Protein AF-A0A3S3PRY2-F1 (afdb_monomer_lite)

Foldseek 3Di:
DAAFWKFADDPVDDTFIWGFAAADPVQQWTWTQTAQVRDTDTGHQLRIFGFAPDDQDPQDPDPSRVNSVVRVVVVVVVCCVVAPPLADGDPHRHGDDNVCRPPVNGVPSGVPVVVVCVVCVVCVVVVVVVVVVVVVVVVPDDDDDDDDDDDDDD

pLDDT: mean 74.48, std 23.01, range [27.2, 97.5]

Sequence (154 aa):
MPHIVIYAKVPTHPFWPAKAIRYIAENKTVLVKFFGTHDYGFPPLKNCYLLSETYPGKEPNTAQYNAAKDELEKHIRKIKCKFTGLFRYFPFKTFLLLEFLKPEYQPTVVIKRDAFIDFSARYSKSFDELMSIFSEIRQEQPPQKTCDSPEKEE

Radius of gyration: 17.14 Å; chains: 1; bounding box: 56×40×41 Å

Secondary structure (DSSP, 8-state):
--PPEEEEE-TTS-EEEEEEEEEETTTTEEEEEETTT--EE--BGGGEEE--SS-SSS----HHHHHHHHHHHHHHHHHHHHSTTT--PPPTTPBPPGGGGSTTTTT-S---HHHHHHHHHHSHHHHHHHHHHHHHHGGGSPPPPP-PPPPP--

Structure (mmCIF, N/CA/C/O backbone):
data_AF-A0A3S3PRY2-F1
#
_entry.id   AF-A0A3S3PRY2-F1
#
loop_
_atom_site.group_PDB
_atom_site.id
_atom_site.type_symbol
_atom_site.label_atom_id
_atom_site.label_alt_id
_atom_site.label_comp_id
_atom_site.label_asym_id
_atom_site.label_entity_id
_atom_site.label_seq_id
_atom_site.pdbx_PDB_ins_code
_atom_site.Cartn_x
_atom_site.Cartn_y
_atom_site.Cartn_z
_atom_site.occupancy
_atom_site.B_iso_or_equiv
_atom_site.auth_seq_id
_atom_site.auth_comp_id
_atom_site.auth_asym_id
_atom_site.auth_atom_id
_atom_site.pdbx_PDB_model_num
ATOM 1 N N . MET A 1 1 ? -5.239 -12.931 10.327 1.00 53.94 1 MET A N 1
ATOM 2 C CA . MET A 1 1 ? -5.208 -11.599 10.972 1.00 53.94 1 MET A CA 1
ATOM 3 C C . MET A 1 1 ? -5.087 -10.541 9.873 1.00 53.94 1 MET A C 1
ATOM 5 O O . MET A 1 1 ? -4.411 -10.844 8.894 1.00 53.94 1 MET A O 1
ATOM 9 N N . PRO A 1 2 ? -5.810 -9.405 9.913 1.00 68.69 2 PRO A N 1
ATOM 10 C CA . PRO A 1 2 ? -5.795 -8.435 8.815 1.00 68.69 2 PRO A CA 1
ATOM 11 C C . PRO A 1 2 ? -4.521 -7.583 8.846 1.00 68.69 2 PRO A C 1
ATOM 13 O O . PRO A 1 2 ? -4.408 -6.674 9.652 1.00 68.69 2 PRO A O 1
ATOM 16 N N . HIS A 1 3 ? -3.579 -7.862 7.950 1.00 83.38 3 HIS A N 1
ATOM 17 C CA . HIS A 1 3 ? -2.386 -7.031 7.778 1.00 83.38 3 HIS A CA 1
ATOM 18 C C . HIS A 1 3 ? -2.736 -5.603 7.338 1.00 83.38 3 HIS A C 1
ATOM 20 O O . HIS A 1 3 ? -3.725 -5.395 6.629 1.00 83.38 3 HIS A O 1
ATOM 26 N N . ILE A 1 4 ? -1.888 -4.639 7.708 1.00 87.19 4 ILE A N 1
ATOM 27 C CA . ILE A 1 4 ? -2.038 -3.251 7.275 1.00 87.19 4 ILE A CA 1
ATOM 28 C C . ILE A 1 4 ? -1.930 -3.155 5.751 1.00 87.19 4 ILE A C 1
ATOM 30 O O . ILE A 1 4 ? -1.081 -3.792 5.119 1.00 87.19 4 ILE A O 1
ATOM 34 N N . VAL A 1 5 ? -2.828 -2.372 5.163 1.00 92.38 5 VAL A N 1
ATOM 35 C CA . VAL A 1 5 ? -2.868 -2.137 3.723 1.00 92.38 5 VAL A CA 1
ATOM 36 C C . VAL A 1 5 ? -2.112 -0.853 3.410 1.00 92.38 5 VAL A C 1
ATOM 38 O O . VAL A 1 5 ? -2.292 0.162 4.083 1.00 92.38 5 VAL A O 1
ATOM 41 N N . ILE A 1 6 ? -1.262 -0.913 2.393 1.00 95.12 6 ILE A N 1
ATOM 42 C CA . ILE A 1 6 ? -0.364 0.167 1.992 1.00 95.12 6 ILE A CA 1
ATOM 43 C C . ILE A 1 6 ? -0.336 0.311 0.471 1.00 95.12 6 ILE A C 1
ATOM 45 O O . ILE A 1 6 ? -0.679 -0.618 -0.260 1.00 95.12 6 ILE A O 1
ATOM 49 N N . TYR A 1 7 ? 0.152 1.452 0.002 1.00 97.19 7 TYR A N 1
ATOM 50 C CA . TYR A 1 7 ? 0.696 1.606 -1.339 1.00 97.19 7 TYR A CA 1
ATOM 51 C C . TYR A 1 7 ? 2.212 1.427 -1.282 1.00 97.19 7 TYR A C 1
ATOM 53 O O . TYR A 1 7 ? 2.910 2.183 -0.608 1.00 97.19 7 TYR A O 1
ATOM 61 N N . ALA A 1 8 ? 2.733 0.440 -2.000 1.00 97.25 8 ALA A N 1
ATOM 62 C CA . ALA A 1 8 ? 4.155 0.123 -2.042 1.00 97.25 8 ALA A CA 1
ATOM 63 C C . ALA A 1 8 ? 4.728 0.363 -3.440 1.00 97.25 8 ALA A C 1
ATOM 65 O O . ALA A 1 8 ? 4.121 -0.036 -4.431 1.00 97.25 8 ALA A O 1
ATOM 66 N N . LYS A 1 9 ? 5.914 0.972 -3.525 1.00 96.56 9 LYS A N 1
ATOM 67 C CA . LYS A 1 9 ? 6.633 1.179 -4.789 1.00 96.56 9 LYS A CA 1
ATOM 68 C C . LYS A 1 9 ? 7.935 0.386 -4.839 1.00 96.56 9 LYS A C 1
ATOM 70 O O . LYS A 1 9 ? 8.826 0.566 -4.006 1.00 96.56 9 LYS A O 1
ATOM 75 N N . VAL A 1 10 ? 8.066 -0.431 -5.880 1.00 93.50 10 VAL A N 1
ATOM 76 C CA . VAL A 1 10 ? 9.314 -1.109 -6.263 1.00 93.50 10 VAL A CA 1
ATOM 77 C C . VAL A 1 10 ? 9.935 -0.406 -7.483 1.00 93.50 10 VAL A C 1
ATOM 79 O O . VAL A 1 10 ? 9.211 0.274 -8.203 1.00 93.50 10 VAL A O 1
ATOM 82 N N . PRO A 1 11 ? 11.255 -0.504 -7.729 1.00 88.19 11 PRO A N 1
ATOM 83 C CA . PRO A 1 11 ? 11.947 0.350 -8.706 1.00 88.19 11 PRO A CA 1
ATOM 84 C C . PRO A 1 11 ? 11.358 0.365 -10.125 1.00 88.19 11 PRO A C 1
ATOM 86 O O . PRO A 1 11 ? 11.325 1.417 -10.756 1.00 88.19 11 PRO A O 1
ATOM 89 N N . THR A 1 12 ? 10.870 -0.774 -10.614 1.00 90.44 12 THR A N 1
ATOM 90 C CA . THR A 1 12 ? 10.366 -0.952 -11.987 1.00 90.44 12 THR A CA 1
ATOM 91 C C . THR A 1 12 ? 8.850 -0.807 -12.118 1.00 90.44 12 THR A C 1
ATOM 93 O O . THR A 1 12 ? 8.326 -0.899 -13.225 1.00 90.44 12 THR A O 1
ATOM 96 N N . HIS A 1 13 ? 8.133 -0.581 -11.014 1.00 91.50 13 HIS A N 1
ATOM 97 C CA . HIS A 1 13 ? 6.673 -0.516 -11.008 1.00 91.50 13 HIS A CA 1
ATOM 98 C C . HIS A 1 13 ? 6.169 0.753 -10.308 1.00 91.50 13 HIS A C 1
ATOM 100 O O . HIS A 1 13 ? 6.851 1.327 -9.453 1.00 91.50 13 HIS A O 1
ATOM 106 N N . PRO A 1 14 ? 4.969 1.230 -10.668 1.00 95.81 14 PRO A N 1
ATOM 107 C CA . PRO A 1 14 ? 4.321 2.319 -9.948 1.00 95.81 14 PRO A CA 1
ATOM 108 C C . PRO A 1 14 ? 3.973 1.904 -8.507 1.00 95.81 14 PRO A C 1
ATOM 110 O O . PRO A 1 14 ? 4.221 0.772 -8.088 1.00 95.81 14 PRO A O 1
ATOM 113 N N . PHE A 1 15 ? 3.397 2.826 -7.729 1.00 97.19 15 PHE A N 1
ATOM 114 C CA . PHE A 1 15 ? 2.813 2.437 -6.449 1.00 97.19 15 PHE A CA 1
ATOM 115 C C . PHE A 1 15 ? 1.706 1.411 -6.694 1.00 97.19 15 PHE A C 1
ATOM 117 O O . PHE A 1 15 ? 0.848 1.586 -7.554 1.00 97.19 15 PHE A O 1
ATOM 124 N N . TRP A 1 16 ? 1.735 0.331 -5.928 1.00 97.44 16 TRP A N 1
ATOM 125 C CA . TRP A 1 16 ? 0.784 -0.758 -6.052 1.00 97.44 16 TRP A CA 1
ATOM 126 C C . TRP A 1 16 ? 0.182 -1.065 -4.685 1.00 97.44 16 TRP A C 1
ATOM 128 O O . TRP A 1 16 ? 0.907 -1.031 -3.682 1.00 97.44 16 TRP A O 1
ATOM 138 N N . PRO A 1 17 ? -1.124 -1.350 -4.599 1.00 97.25 17 PRO A N 1
ATOM 139 C CA . PRO A 1 17 ? -1.724 -1.737 -3.335 1.00 97.25 17 PRO A CA 1
ATOM 140 C C . PRO A 1 17 ? -1.159 -3.077 -2.854 1.00 97.25 17 PRO A C 1
ATOM 142 O O . PRO A 1 17 ? -1.053 -4.043 -3.617 1.00 97.25 17 PRO A O 1
ATOM 145 N N . ALA A 1 18 ? -0.822 -3.159 -1.568 1.00 96.88 18 ALA A N 1
ATOM 146 C CA . ALA A 1 18 ? -0.250 -4.355 -0.961 1.00 96.88 18 ALA A CA 1
ATOM 147 C C . ALA A 1 18 ? -0.626 -4.509 0.519 1.00 96.88 18 ALA A C 1
ATOM 149 O O . ALA A 1 18 ? -0.975 -3.547 1.203 1.00 96.88 18 ALA A O 1
ATOM 150 N N . LYS A 1 19 ? -0.513 -5.738 1.026 1.00 94.06 19 LYS A N 1
ATOM 151 C CA . LYS A 1 19 ? -0.559 -6.061 2.458 1.00 94.06 19 LYS A CA 1
ATOM 152 C C . LYS A 1 19 ? 0.862 -6.066 3.002 1.00 94.06 19 LYS A C 1
ATOM 154 O O . LYS A 1 19 ? 1.687 -6.828 2.498 1.00 94.06 19 LYS A O 1
ATOM 159 N N . ALA A 1 20 ? 1.148 -5.261 4.019 1.00 93.38 20 ALA A N 1
ATOM 160 C CA . ALA A 1 20 ? 2.458 -5.255 4.661 1.00 93.38 20 ALA A CA 1
ATOM 161 C C . ALA A 1 20 ? 2.532 -6.346 5.736 1.00 93.38 20 ALA A C 1
ATOM 163 O O . ALA A 1 20 ? 1.716 -6.387 6.654 1.00 93.38 20 ALA A O 1
ATOM 164 N N . ILE A 1 21 ? 3.503 -7.246 5.605 1.00 90.31 21 ILE A N 1
ATOM 165 C CA . ILE A 1 21 ? 3.594 -8.465 6.415 1.00 90.31 21 ILE A CA 1
ATOM 166 C C . ILE A 1 21 ? 4.594 -8.290 7.548 1.00 90.31 21 ILE A C 1
ATOM 168 O O . ILE A 1 21 ? 4.286 -8.623 8.685 1.00 90.31 21 ILE A O 1
ATOM 172 N N . ARG A 1 22 ? 5.804 -7.805 7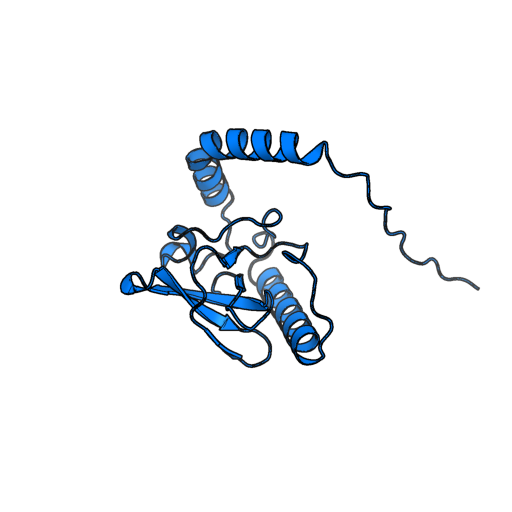.258 1.00 88.44 22 ARG A N 1
ATOM 173 C CA . ARG A 1 22 ? 6.829 -7.540 8.278 1.00 88.44 22 ARG A CA 1
ATOM 174 C C . ARG A 1 22 ? 7.922 -6.633 7.744 1.00 88.44 22 ARG A C 1
ATOM 176 O O . ARG A 1 22 ? 8.134 -6.554 6.536 1.00 88.44 22 ARG A O 1
ATOM 183 N N . TYR A 1 23 ? 8.648 -6.009 8.657 1.00 91.88 23 TYR A N 1
ATOM 184 C CA . TYR A 1 23 ? 9.894 -5.325 8.346 1.00 91.88 23 TYR A CA 1
ATOM 185 C C . TYR A 1 23 ? 11.066 -6.315 8.303 1.00 91.88 23 TYR A C 1
ATOM 187 O O . TYR A 1 23 ? 11.093 -7.276 9.071 1.00 91.88 23 TYR A O 1
ATOM 195 N N . ILE A 1 24 ? 12.019 -6.069 7.407 1.00 89.75 24 ILE A N 1
ATOM 196 C CA . ILE A 1 24 ? 13.282 -6.797 7.272 1.00 89.75 24 ILE A CA 1
ATOM 197 C C . ILE A 1 24 ? 14.405 -5.787 7.513 1.00 89.75 24 ILE A C 1
ATOM 199 O O . ILE A 1 24 ? 14.650 -4.901 6.684 1.00 89.75 24 ILE A O 1
ATOM 203 N N . ALA A 1 25 ? 15.044 -5.892 8.680 1.00 89.75 25 ALA A N 1
ATOM 204 C CA . ALA A 1 25 ? 15.968 -4.885 9.192 1.00 89.75 25 ALA A CA 1
ATOM 205 C C . ALA A 1 25 ? 17.276 -4.820 8.401 1.00 89.75 25 ALA A C 1
ATOM 207 O O . ALA A 1 25 ? 17.801 -3.729 8.187 1.00 89.75 25 ALA A O 1
ATOM 208 N N . GLU A 1 26 ? 17.741 -5.966 7.908 1.00 91.25 26 GLU A N 1
ATOM 209 C CA . GLU A 1 26 ? 19.001 -6.135 7.184 1.00 91.25 26 GLU A CA 1
ATOM 210 C C . GLU A 1 26 ? 19.050 -5.235 5.943 1.00 91.25 26 GLU A C 1
ATOM 212 O O . GLU A 1 26 ? 20.040 -4.553 5.695 1.00 91.25 26 GLU A O 1
ATOM 217 N N . ASN A 1 27 ? 17.935 -5.167 5.210 1.00 88.94 27 ASN A N 1
ATOM 218 C CA . ASN A 1 27 ? 17.835 -4.436 3.944 1.00 88.94 27 ASN A CA 1
ATOM 219 C C . ASN A 1 27 ? 16.986 -3.160 4.043 1.00 88.94 27 ASN A C 1
ATOM 221 O O . ASN A 1 27 ? 16.771 -2.485 3.037 1.00 88.94 27 ASN A O 1
ATOM 225 N N . LYS A 1 28 ? 16.459 -2.830 5.230 1.00 93.06 28 LYS A N 1
ATOM 226 C CA . LYS A 1 28 ? 15.493 -1.734 5.440 1.00 93.06 28 LYS A CA 1
ATOM 227 C C . LYS A 1 28 ? 14.282 -1.811 4.494 1.00 93.06 28 LYS A C 1
ATOM 229 O O . LYS A 1 28 ? 13.788 -0.797 3.985 1.00 93.06 28 LYS A O 1
ATOM 234 N N . THR A 1 29 ? 13.809 -3.032 4.251 1.00 94.75 29 THR A N 1
ATOM 235 C CA . THR A 1 29 ? 12.690 -3.330 3.345 1.00 94.75 29 THR A CA 1
ATOM 236 C C . THR A 1 29 ? 11.491 -3.860 4.110 1.00 94.75 29 THR A C 1
ATOM 238 O O . THR A 1 29 ? 11.592 -4.292 5.258 1.00 94.75 29 THR A O 1
ATOM 241 N N . VAL A 1 30 ? 10.330 -3.817 3.472 1.00 94.94 30 VAL A N 1
ATOM 242 C CA . VAL A 1 30 ? 9.095 -4.383 4.007 1.00 94.94 30 VAL A CA 1
ATOM 243 C C . VAL A 1 30 ? 8.717 -5.570 3.142 1.00 94.94 30 VAL A C 1
ATOM 245 O O . VAL A 1 30 ? 8.616 -5.431 1.929 1.00 94.94 30 VAL A O 1
ATOM 248 N N . LEU A 1 31 ? 8.490 -6.732 3.751 1.00 93.62 31 LEU A N 1
ATOM 249 C CA . LEU A 1 31 ? 7.866 -7.852 3.058 1.00 93.62 31 LEU A CA 1
ATOM 250 C C . LEU A 1 31 ? 6.399 -7.503 2.828 1.00 93.62 31 LEU A C 1
ATOM 252 O O . LEU A 1 31 ? 5.644 -7.324 3.789 1.00 93.62 31 LEU A O 1
ATOM 256 N N . VAL A 1 32 ? 5.994 -7.436 1.567 1.00 95.75 32 VAL A N 1
ATOM 257 C CA . VAL A 1 32 ? 4.617 -7.133 1.174 1.00 95.75 32 VAL A CA 1
ATOM 258 C C . VAL A 1 32 ? 4.055 -8.238 0.294 1.00 95.75 32 VAL A C 1
ATOM 260 O O . VAL A 1 32 ? 4.809 -8.938 -0.375 1.00 95.75 32 VAL A O 1
ATOM 263 N N . LYS A 1 33 ? 2.729 -8.379 0.276 1.00 95.62 33 LYS A N 1
ATOM 264 C CA . LYS A 1 33 ? 2.003 -9.196 -0.703 1.00 95.62 33 LYS A CA 1
ATOM 265 C C . LYS A 1 33 ? 1.060 -8.308 -1.502 1.00 95.62 33 LYS A C 1
ATOM 267 O O . LYS A 1 33 ? 0.162 -7.700 -0.913 1.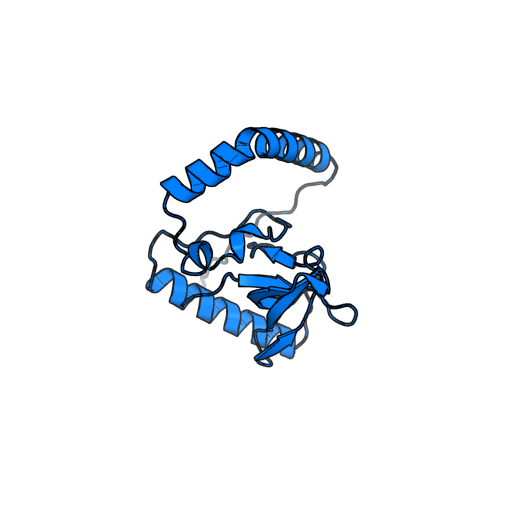00 95.62 33 LYS A O 1
ATOM 272 N N . PHE A 1 34 ? 1.271 -8.215 -2.809 1.00 96.88 34 PHE A N 1
ATOM 273 C CA . PHE A 1 34 ? 0.506 -7.326 -3.681 1.00 96.88 34 PHE A CA 1
ATOM 274 C C . PHE A 1 34 ? -0.911 -7.852 -3.944 1.00 96.88 34 PHE A C 1
ATOM 276 O O . PHE A 1 34 ? -1.154 -9.061 -3.968 1.00 96.88 34 PHE A O 1
ATOM 283 N N . PHE A 1 35 ? -1.862 -6.934 -4.119 1.00 96.62 35 PHE A N 1
ATOM 284 C CA . PHE A 1 35 ? -3.184 -7.264 -4.663 1.00 96.62 35 PHE A CA 1
ATOM 285 C C . PHE A 1 35 ? -3.082 -7.485 -6.182 1.00 96.62 35 PHE A C 1
ATOM 287 O O . PHE A 1 35 ? -2.191 -6.939 -6.840 1.00 96.62 35 PHE A O 1
ATOM 294 N N . GLY A 1 36 ? -3.983 -8.288 -6.744 1.00 95.69 36 GLY A N 1
ATOM 295 C CA . GLY A 1 36 ? -3.939 -8.732 -8.135 1.00 95.69 36 GLY A CA 1
ATOM 296 C C . GLY A 1 36 ? -3.112 -10.006 -8.289 1.00 95.69 36 GLY A C 1
ATOM 297 O O . GLY A 1 36 ? -3.634 -11.101 -8.119 1.00 95.69 36 GLY A O 1
ATOM 298 N N . THR A 1 37 ? -1.818 -9.884 -8.604 1.00 89.12 37 THR A N 1
ATOM 299 C CA . THR A 1 37 ? -0.962 -11.052 -8.912 1.00 89.12 37 THR A CA 1
ATOM 300 C C . THR A 1 37 ? -0.611 -11.906 -7.695 1.00 89.12 37 THR A C 1
ATOM 302 O O . THR A 1 37 ? -0.183 -13.043 -7.850 1.00 89.12 37 THR A O 1
ATOM 305 N N . HIS A 1 38 ? -0.814 -11.385 -6.479 1.00 92.12 38 HIS A N 1
ATOM 306 C CA . HIS A 1 38 ? -0.469 -12.050 -5.219 1.00 92.12 38 HIS A CA 1
ATOM 307 C C . HIS A 1 38 ? 1.019 -12.345 -5.017 1.00 92.12 38 HIS A C 1
ATOM 309 O O . HIS A 1 38 ? 1.368 -13.100 -4.102 1.00 92.12 38 HIS A O 1
ATOM 315 N N . ASP A 1 39 ? 1.881 -11.694 -5.794 1.00 94.31 39 ASP A N 1
ATOM 316 C CA . ASP A 1 39 ? 3.325 -11.799 -5.650 1.00 94.31 39 ASP A CA 1
ATOM 317 C C . ASP A 1 39 ? 3.811 -11.129 -4.364 1.00 94.31 39 ASP A C 1
ATOM 319 O O . ASP A 1 39 ? 3.222 -10.165 -3.851 1.00 94.31 39 ASP A O 1
ATOM 323 N N . TYR A 1 40 ? 4.925 -11.643 -3.850 1.00 95.50 40 TYR A N 1
ATOM 324 C CA . TYR A 1 40 ? 5.643 -11.017 -2.750 1.00 95.50 40 TYR A CA 1
ATOM 325 C C . TYR A 1 40 ? 6.630 -9.976 -3.271 1.00 95.50 40 TYR A C 1
ATOM 327 O O . TYR A 1 40 ? 7.236 -10.140 -4.327 1.00 95.50 40 TYR A O 1
ATOM 335 N N . GLY A 1 41 ? 6.822 -8.914 -2.495 1.00 95.19 41 GLY A N 1
ATOM 336 C CA . GLY A 1 41 ? 7.788 -7.867 -2.796 1.00 95.19 41 GLY A CA 1
ATOM 337 C C . GLY A 1 41 ? 8.564 -7.409 -1.575 1.00 95.19 41 GLY A C 1
ATOM 338 O O . GLY A 1 41 ? 8.163 -7.647 -0.434 1.00 95.19 41 GLY A O 1
ATOM 339 N N . PHE A 1 42 ? 9.656 -6.697 -1.851 1.00 95.81 42 PHE A N 1
ATOM 340 C CA . PHE A 1 42 ? 10.553 -6.121 -0.849 1.00 95.81 42 PHE A CA 1
ATOM 341 C C . PHE A 1 42 ? 10.802 -4.624 -1.107 1.00 95.81 42 PHE A C 1
ATOM 343 O O . PHE A 1 42 ? 11.949 -4.210 -1.292 1.00 95.81 42 PHE A O 1
ATOM 350 N N . PRO A 1 43 ? 9.755 -3.781 -1.193 1.00 96.44 43 PRO A N 1
ATOM 351 C CA . PRO A 1 43 ? 9.937 -2.338 -1.303 1.00 96.44 43 PRO A CA 1
ATOM 352 C C . PRO A 1 43 ? 10.744 -1.791 -0.107 1.00 96.44 43 PRO A C 1
ATOM 354 O O . PRO A 1 43 ? 10.556 -2.239 1.030 1.00 96.44 43 PRO A O 1
ATOM 357 N N . PRO A 1 44 ? 11.613 -0.787 -0.320 1.00 95.62 44 PRO A N 1
ATOM 358 C CA . PRO A 1 44 ? 12.195 -0.017 0.774 1.00 95.62 44 PRO A CA 1
ATOM 359 C C . PRO A 1 44 ? 11.100 0.629 1.629 1.00 95.62 44 PRO A C 1
ATOM 361 O O . PRO A 1 44 ? 10.102 1.107 1.085 1.00 95.62 44 PRO A O 1
ATOM 364 N N . LEU A 1 45 ? 11.305 0.730 2.946 1.00 94.12 45 LEU A N 1
ATOM 365 C CA . LEU A 1 45 ? 10.316 1.330 3.858 1.00 94.12 45 LEU A CA 1
ATOM 366 C C . LEU A 1 45 ? 9.894 2.748 3.423 1.00 94.12 45 LEU A C 1
ATOM 368 O O . LEU A 1 45 ? 8.711 3.067 3.399 1.00 94.12 45 LEU A O 1
ATOM 372 N N . LYS A 1 46 ? 10.855 3.568 2.977 1.00 93.19 46 LYS A N 1
ATOM 373 C CA . LYS A 1 46 ? 10.622 4.935 2.468 1.00 93.19 46 LYS A CA 1
ATOM 374 C C . LYS A 1 46 ? 9.712 5.015 1.232 1.00 93.19 46 LYS A C 1
ATOM 376 O O . LYS A 1 46 ? 9.198 6.082 0.921 1.00 93.19 46 LYS A O 1
ATOM 381 N N . ASN A 1 47 ? 9.533 3.901 0.523 1.00 95.88 47 ASN A N 1
ATOM 382 C CA . ASN A 1 47 ? 8.691 3.788 -0.668 1.00 95.88 47 ASN A CA 1
ATOM 383 C C . ASN A 1 47 ? 7.323 3.161 -0.347 1.00 95.88 47 ASN A C 1
ATOM 385 O O . ASN A 1 47 ? 6.642 2.665 -1.248 1.00 95.88 47 ASN A O 1
ATOM 389 N N . CYS A 1 48 ? 6.938 3.139 0.927 1.00 96.19 48 CYS A N 1
ATOM 390 C CA . CYS A 1 48 ? 5.668 2.609 1.391 1.00 96.19 48 CYS A CA 1
ATOM 391 C C . CYS A 1 48 ? 4.844 3.732 2.028 1.00 96.19 48 CYS A C 1
ATOM 393 O O . CYS A 1 48 ? 5.287 4.374 2.981 1.00 96.19 48 CYS A O 1
ATOM 395 N N . TYR A 1 49 ? 3.630 3.931 1.524 1.00 95.00 49 TYR A N 1
ATOM 396 C CA . TYR A 1 49 ? 2.646 4.842 2.096 1.00 95.00 49 TYR A CA 1
ATOM 397 C C . TYR A 1 49 ? 1.483 4.059 2.685 1.00 95.00 49 TYR A C 1
ATOM 399 O O . TYR A 1 49 ? 1.031 3.076 2.101 1.00 95.00 49 TYR A O 1
ATOM 407 N N . LEU A 1 50 ? 0.969 4.511 3.822 1.00 91.75 50 LEU A N 1
ATOM 408 C CA . LEU A 1 50 ? -0.290 4.016 4.359 1.00 91.75 50 LEU A CA 1
ATOM 409 C C . LEU A 1 50 ? -1.426 4.274 3.363 1.00 91.75 50 LEU A C 1
ATOM 411 O O . LEU A 1 50 ? -1.383 5.223 2.578 1.00 91.75 50 LEU A O 1
ATOM 415 N N . LEU A 1 51 ? -2.437 3.406 3.375 1.00 92.81 51 LEU A N 1
ATOM 416 C CA . LEU A 1 51 ? -3.561 3.510 2.451 1.00 92.81 51 LEU A CA 1
ATOM 417 C C . LEU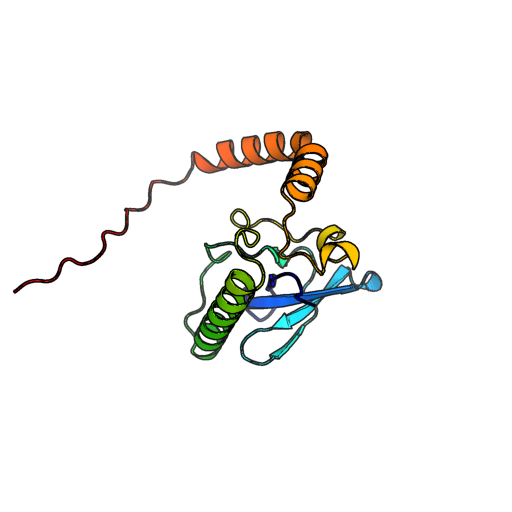 A 1 51 ? -4.346 4.817 2.669 1.00 92.81 51 LEU A C 1
ATOM 419 O O . LEU A 1 51 ? -5.007 4.992 3.694 1.00 92.81 51 LEU A O 1
ATOM 423 N N . SER A 1 52 ? -4.319 5.690 1.666 1.00 90.06 52 SER A N 1
ATOM 424 C CA . SER A 1 52 ? -5.135 6.903 1.548 1.00 90.06 52 SER A CA 1
ATOM 425 C C . SER A 1 52 ? -6.221 6.748 0.479 1.00 90.06 52 SER A C 1
ATOM 427 O O . SER A 1 52 ? -6.136 5.865 -0.377 1.00 90.06 52 SER A O 1
ATOM 429 N N . GLU A 1 53 ? -7.235 7.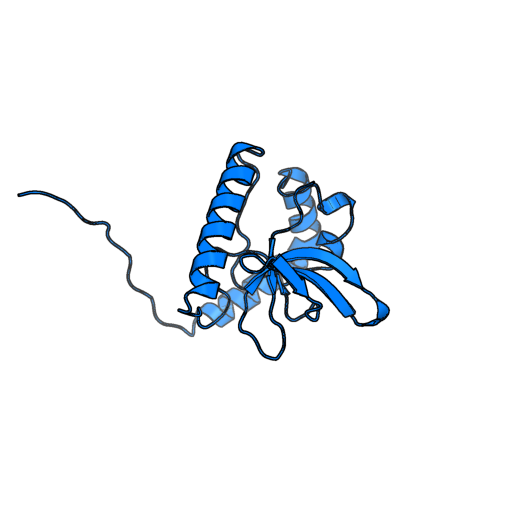618 0.509 1.00 89.00 53 GLU A N 1
ATOM 430 C CA . GLU A 1 53 ? -8.270 7.677 -0.540 1.00 89.00 53 GLU A CA 1
ATOM 431 C C . GLU A 1 53 ? -7.677 8.099 -1.890 1.00 89.00 53 GLU A C 1
ATOM 433 O O . GLU A 1 53 ? -7.992 7.523 -2.927 1.00 89.00 53 GLU A O 1
ATOM 438 N N . THR A 1 54 ? -6.755 9.063 -1.870 1.00 90.88 54 THR A N 1
ATOM 439 C CA . THR A 1 54 ? -6.023 9.514 -3.056 1.00 90.88 54 THR A CA 1
ATOM 440 C C . THR A 1 54 ? -4.811 8.623 -3.321 1.00 90.88 54 THR A C 1
ATOM 442 O O . THR A 1 54 ? -4.032 8.334 -2.408 1.00 90.88 54 THR A O 1
ATOM 445 N N . TYR A 1 55 ? -4.605 8.236 -4.580 1.00 95.00 55 TYR A N 1
ATOM 446 C CA . TYR A 1 55 ? -3.437 7.470 -5.014 1.00 95.00 55 TYR A CA 1
ATOM 447 C C . TYR A 1 55 ? -2.137 8.314 -4.947 1.00 95.00 55 TYR A C 1
ATOM 449 O O . TYR A 1 55 ? -2.137 9.463 -5.393 1.00 95.00 55 TYR A O 1
ATOM 457 N N . PRO A 1 56 ? -1.001 7.786 -4.437 1.00 92.44 56 PRO A N 1
ATOM 458 C CA . PRO A 1 56 ? 0.216 8.562 -4.139 1.00 92.44 56 PRO A CA 1
ATOM 459 C C . PRO A 1 56 ? 1.101 8.923 -5.356 1.00 92.44 56 PRO A C 1
ATOM 461 O O . PRO A 1 56 ? 2.331 8.919 -5.273 1.00 92.44 56 PRO A O 1
ATOM 464 N N . GLY A 1 57 ? 0.510 9.283 -6.495 1.00 92.31 57 GLY A N 1
ATOM 465 C CA . GLY A 1 57 ? 1.237 9.670 -7.707 1.00 92.31 57 GLY A CA 1
ATOM 466 C C . GLY A 1 57 ? 0.340 9.721 -8.941 1.00 92.31 57 GLY A C 1
ATOM 467 O O . GLY A 1 57 ? -0.833 10.062 -8.846 1.00 92.31 57 GLY A O 1
ATOM 468 N N . LYS A 1 58 ? 0.884 9.344 -10.103 1.00 93.56 58 LYS A N 1
ATOM 469 C CA . LYS A 1 58 ? 0.088 9.110 -11.315 1.00 93.56 58 LYS A CA 1
ATOM 470 C C . LYS A 1 58 ? -0.477 7.694 -11.281 1.00 93.56 58 LYS A C 1
ATOM 472 O O . LYS A 1 58 ? 0.295 6.733 -11.328 1.00 93.56 58 LYS A O 1
ATOM 477 N N . GLU A 1 59 ? -1.795 7.582 -11.152 1.00 94.12 59 GLU A N 1
ATOM 478 C CA . GLU A 1 59 ? -2.464 6.285 -11.082 1.00 94.12 59 GLU A CA 1
ATOM 479 C C . GLU A 1 59 ? -2.283 5.520 -12.408 1.00 94.12 59 GLU A C 1
ATOM 481 O O . GLU A 1 59 ? -2.483 6.100 -13.482 1.00 94.12 59 GLU A O 1
ATOM 486 N N . PRO A 1 60 ? -1.844 4.250 -12.374 1.00 94.56 60 PRO A N 1
ATOM 487 C CA . PRO A 1 60 ? -1.749 3.425 -13.568 1.00 94.56 60 PRO A CA 1
ATOM 488 C C . PRO A 1 60 ? -3.146 3.106 -14.100 1.00 94.56 60 PRO A C 1
ATOM 490 O O . PRO A 1 60 ? -4.071 2.887 -13.329 1.00 94.56 60 PRO A O 1
ATOM 493 N N . ASN A 1 61 ? -3.281 2.998 -15.419 1.00 94.50 61 ASN A N 1
ATOM 494 C CA . ASN A 1 61 ? -4.516 2.543 -16.061 1.00 94.50 61 ASN A CA 1
ATOM 495 C C . ASN A 1 61 ? -4.264 1.262 -16.865 1.00 94.50 61 ASN A C 1
ATOM 497 O O . ASN A 1 61 ? -4.522 1.191 -18.064 1.00 94.50 61 ASN A O 1
ATOM 501 N N . THR A 1 62 ? -3.646 0.271 -16.226 1.00 95.94 62 THR A N 1
ATOM 502 C CA . THR A 1 62 ? -3.429 -1.050 -16.825 1.00 95.94 62 THR A CA 1
ATOM 503 C C . THR A 1 62 ? -4.467 -2.030 -16.296 1.00 95.94 62 THR A C 1
ATOM 505 O O . THR A 1 62 ? -4.922 -1.910 -15.158 1.00 95.94 62 THR A O 1
ATOM 508 N N . ALA A 1 63 ? -4.823 -3.039 -17.094 1.00 96.38 63 ALA A N 1
ATOM 509 C CA . ALA A 1 63 ? -5.795 -4.055 -16.687 1.00 96.38 63 ALA A CA 1
ATOM 510 C C . ALA A 1 63 ? -5.383 -4.767 -15.385 1.00 96.38 63 ALA A C 1
ATOM 512 O O . ALA A 1 63 ? -6.223 -5.008 -14.521 1.00 96.38 63 ALA A O 1
ATOM 513 N N . GLN A 1 64 ? -4.083 -5.040 -15.206 1.00 95.75 64 GLN A N 1
ATOM 514 C CA . GLN A 1 64 ? -3.564 -5.659 -13.983 1.00 95.75 64 GLN A CA 1
ATOM 515 C C . GLN A 1 64 ? -3.756 -4.756 -12.760 1.00 95.75 64 GLN A C 1
ATOM 517 O O . GLN A 1 64 ? -4.109 -5.244 -11.687 1.00 95.75 64 GLN A O 1
ATOM 522 N N . TYR A 1 65 ? -3.535 -3.447 -12.915 1.00 96.06 65 TYR A N 1
ATOM 523 C CA . TYR A 1 65 ? -3.715 -2.499 -11.821 1.00 96.06 65 TYR A CA 1
ATOM 524 C C . TYR A 1 65 ? -5.193 -2.341 -11.458 1.00 96.06 65 TYR A C 1
ATOM 526 O O . TYR A 1 65 ? -5.539 -2.404 -10.281 1.00 96.06 65 TYR A O 1
ATOM 534 N N . ASN A 1 66 ? -6.075 -2.230 -12.454 1.00 96.56 66 ASN A N 1
ATOM 535 C CA . ASN A 1 66 ? -7.518 -2.133 -12.224 1.00 96.56 66 ASN A CA 1
ATOM 536 C C . ASN A 1 66 ? -8.054 -3.384 -11.504 1.00 96.56 66 ASN A C 1
ATOM 538 O O . ASN A 1 66 ? -8.785 -3.261 -10.526 1.00 96.56 66 ASN A O 1
ATOM 542 N N . ALA A 1 67 ? -7.594 -4.582 -11.882 1.00 97.50 67 ALA A N 1
ATOM 543 C CA . ALA A 1 67 ? -7.933 -5.814 -11.167 1.00 97.50 67 ALA A CA 1
ATOM 544 C C . ALA A 1 67 ? -7.438 -5.811 -9.706 1.00 97.50 67 ALA A C 1
ATOM 546 O O . ALA A 1 67 ? -8.161 -6.231 -8.800 1.00 97.50 67 ALA A O 1
ATOM 547 N N . ALA A 1 68 ? -6.224 -5.307 -9.454 1.00 97.44 68 ALA A N 1
ATOM 548 C CA . ALA A 1 68 ? -5.690 -5.157 -8.101 1.00 97.44 68 ALA A CA 1
ATOM 549 C C . ALA A 1 68 ? -6.487 -4.135 -7.267 1.00 97.44 68 ALA A C 1
ATOM 551 O O . ALA A 1 68 ? -6.704 -4.354 -6.072 1.00 97.44 68 ALA A O 1
ATOM 552 N N . LYS A 1 69 ? -6.951 -3.045 -7.889 1.00 96.38 69 LYS A N 1
ATOM 553 C CA . LYS A 1 69 ? -7.797 -2.017 -7.268 1.00 96.38 69 LYS A CA 1
ATOM 554 C C . LYS A 1 69 ? -9.175 -2.571 -6.895 1.00 96.38 69 LYS A C 1
ATOM 556 O O . LYS A 1 69 ? -9.590 -2.430 -5.746 1.00 96.38 69 LYS A O 1
ATOM 561 N N . ASP A 1 70 ? -9.821 -3.309 -7.793 1.00 97.00 70 ASP A N 1
ATOM 562 C CA . ASP A 1 70 ? -11.093 -3.985 -7.511 1.00 97.00 70 ASP A CA 1
ATOM 563 C C . ASP A 1 70 ? -10.967 -4.981 -6.348 1.00 97.00 70 ASP A C 1
ATOM 565 O O . ASP A 1 70 ? -11.853 -5.099 -5.490 1.00 97.00 70 ASP A O 1
ATOM 569 N N . GLU A 1 71 ? -9.861 -5.730 -6.304 1.00 97.44 71 GLU A N 1
ATOM 570 C CA . GLU A 1 71 ? -9.584 -6.666 -5.217 1.00 97.44 71 GLU A CA 1
ATOM 571 C C . GLU A 1 71 ? -9.356 -5.940 -3.883 1.00 97.44 71 GLU A C 1
ATOM 573 O O . GLU A 1 71 ? -9.916 -6.339 -2.853 1.00 97.44 71 GLU A O 1
ATOM 578 N N . LEU A 1 72 ? -8.590 -4.846 -3.901 1.00 95.19 72 LEU A N 1
ATOM 579 C CA . LEU A 1 72 ? -8.388 -3.966 -2.754 1.00 95.19 72 LEU A CA 1
ATOM 580 C C . LEU A 1 72 ? -9.730 -3.454 -2.212 1.00 95.19 72 LEU A C 1
ATOM 582 O O . LEU A 1 72 ? -9.988 -3.552 -1.013 1.00 95.19 72 LEU A O 1
ATOM 586 N N . GLU A 1 73 ? -10.619 -2.955 -3.068 1.00 94.69 73 GLU A N 1
ATOM 587 C CA . GLU A 1 73 ? -11.926 -2.438 -2.652 1.00 94.69 73 GLU A CA 1
ATOM 588 C C . GLU A 1 73 ? -12.817 -3.522 -2.037 1.00 94.69 73 GLU A C 1
ATOM 590 O O . GLU A 1 73 ? -13.498 -3.297 -1.030 1.00 94.69 73 GLU A O 1
ATOM 595 N N . LYS A 1 74 ? -12.809 -4.737 -2.600 1.00 94.69 74 LYS A N 1
ATOM 596 C CA . LYS A 1 74 ? -13.484 -5.902 -1.999 1.00 94.69 74 LYS A CA 1
ATOM 597 C C . LYS A 1 74 ? -12.889 -6.235 -0.630 1.00 94.69 74 LYS A C 1
ATOM 599 O O . LYS A 1 74 ? -13.628 -6.565 0.299 1.00 94.69 74 LYS A O 1
ATOM 604 N N . HIS A 1 75 ? -11.569 -6.141 -0.481 1.00 91.31 75 HIS A N 1
ATOM 605 C CA . HIS A 1 75 ? -10.890 -6.378 0.788 1.00 91.31 75 HIS A CA 1
ATOM 606 C C . HIS A 1 75 ? -11.253 -5.327 1.845 1.00 91.31 75 HIS A C 1
ATOM 608 O O . HIS A 1 75 ? -11.613 -5.698 2.963 1.00 91.31 75 HIS A O 1
ATOM 614 N N . ILE A 1 76 ? -11.253 -4.042 1.484 1.00 88.88 76 ILE A N 1
ATOM 615 C CA . ILE A 1 76 ? -11.671 -2.941 2.361 1.00 88.88 76 ILE A CA 1
ATOM 616 C C . ILE A 1 76 ? -13.125 -3.127 2.795 1.00 88.88 76 ILE A C 1
ATOM 618 O O . ILE A 1 76 ? -13.417 -2.996 3.980 1.00 88.88 76 ILE A O 1
ATOM 622 N N . ARG A 1 77 ? -14.033 -3.491 1.878 1.00 89.56 77 ARG A N 1
ATOM 623 C CA . ARG A 1 77 ? -15.435 -3.797 2.217 1.00 89.56 77 ARG A CA 1
ATOM 624 C C . ARG A 1 77 ? -15.536 -4.907 3.263 1.00 89.56 77 ARG A C 1
ATOM 626 O O . ARG A 1 77 ? -16.193 -4.718 4.280 1.00 89.56 77 ARG A O 1
ATOM 633 N N . LYS A 1 78 ? -14.819 -6.022 3.076 1.00 86.50 78 LYS A N 1
ATOM 634 C CA . LYS A 1 78 ? -14.775 -7.123 4.059 1.00 86.50 78 LYS A CA 1
ATOM 635 C C . LYS A 1 78 ? -14.258 -6.661 5.423 1.00 86.50 78 LYS A C 1
ATOM 637 O O . LYS A 1 78 ? -14.796 -7.073 6.448 1.00 86.50 78 LYS A O 1
ATOM 642 N N . ILE A 1 79 ? -13.233 -5.809 5.444 1.00 83.12 79 ILE A N 1
ATOM 643 C CA . ILE A 1 79 ? -12.698 -5.248 6.687 1.00 83.12 79 ILE A CA 1
ATOM 644 C C . ILE A 1 79 ? -13.718 -4.319 7.353 1.00 83.12 79 ILE A C 1
ATOM 646 O O . ILE A 1 79 ? -13.996 -4.499 8.534 1.00 83.12 79 ILE A O 1
ATOM 650 N N . LYS A 1 80 ? -14.326 -3.390 6.607 1.00 80.88 80 LYS A N 1
ATOM 651 C CA . LYS A 1 80 ? -15.370 -2.485 7.109 1.00 80.88 80 LYS A CA 1
ATOM 652 C C . LYS A 1 80 ? -16.556 -3.251 7.702 1.00 80.88 80 LYS A C 1
ATOM 654 O O . LYS A 1 80 ? -17.047 -2.851 8.747 1.00 80.88 80 LYS A O 1
ATOM 659 N N . CYS A 1 81 ? -16.976 -4.359 7.085 1.00 82.56 81 CYS A N 1
ATOM 660 C CA . CYS A 1 81 ? -18.052 -5.207 7.609 1.00 82.56 81 CYS A CA 1
ATOM 661 C C . CYS A 1 81 ? -17.649 -5.979 8.874 1.00 82.56 81 CYS A C 1
ATOM 663 O O . CYS A 1 81 ? -18.471 -6.168 9.762 1.00 82.56 81 CYS A O 1
ATOM 665 N N . LYS A 1 82 ? -16.401 -6.458 8.956 1.00 78.12 82 LYS A N 1
ATOM 666 C CA . LYS A 1 82 ? -15.922 -7.234 10.111 1.00 78.12 82 LYS A CA 1
ATOM 667 C C . LYS A 1 82 ? -15.555 -6.351 11.310 1.00 78.12 82 LYS A C 1
ATOM 669 O O . LYS A 1 82 ? -15.671 -6.792 12.448 1.00 78.12 82 LYS A O 1
ATOM 674 N N . PHE A 1 83 ? -15.096 -5.131 11.049 1.00 70.62 83 PHE A N 1
ATOM 675 C CA . PHE A 1 83 ? -14.594 -4.171 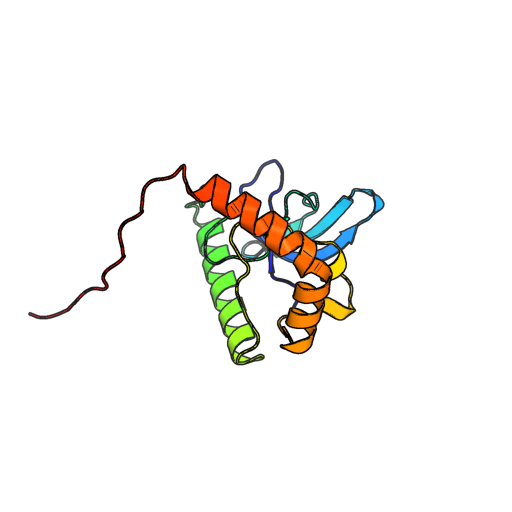12.031 1.00 70.62 83 PHE A CA 1
ATOM 676 C C . PHE A 1 83 ? -15.324 -2.829 11.874 1.00 70.62 83 PHE A C 1
ATOM 678 O O . PHE A 1 83 ? -14.720 -1.788 11.595 1.00 70.62 83 PHE A O 1
ATOM 685 N N . THR A 1 84 ? -16.650 -2.870 12.001 1.00 70.56 84 THR A N 1
ATOM 686 C CA . THR A 1 84 ? -17.539 -1.718 11.812 1.00 70.56 84 THR A CA 1
ATOM 687 C C . THR A 1 84 ? -17.090 -0.518 12.653 1.00 70.56 84 THR A C 1
ATOM 689 O O . THR A 1 84 ? -16.885 -0.634 13.859 1.00 70.56 84 THR A O 1
ATOM 692 N N . GLY A 1 85 ? -16.921 0.642 12.009 1.00 66.12 85 GLY A N 1
ATOM 693 C CA . GLY A 1 85 ? -16.535 1.907 12.654 1.00 66.12 85 GLY A CA 1
ATOM 694 C C . GLY A 1 85 ? -15.035 2.105 12.921 1.00 66.12 85 GLY A C 1
ATOM 695 O O . GLY A 1 85 ? -14.647 3.183 13.371 1.00 66.12 85 GLY A O 1
ATOM 696 N N . LEU A 1 86 ? -14.189 1.109 12.628 1.00 69.81 86 LEU A N 1
ATOM 697 C CA . LEU A 1 86 ? -12.765 1.125 12.995 1.00 69.81 86 LEU A CA 1
ATOM 698 C C . LEU A 1 86 ? -11.800 1.312 11.815 1.00 69.81 86 LEU A C 1
ATOM 700 O O . LEU A 1 86 ? -10.655 1.717 12.021 1.00 69.81 86 LEU A O 1
ATOM 704 N N . PHE A 1 87 ? -12.240 1.041 10.583 1.00 76.31 87 PHE A N 1
ATOM 705 C CA . PHE A 1 87 ? -11.444 1.325 9.389 1.00 76.31 87 PHE A CA 1
ATOM 706 C C . PHE A 1 87 ? -11.508 2.814 9.042 1.00 76.31 87 PHE A C 1
ATOM 708 O O . PHE A 1 87 ? -12.593 3.368 8.856 1.00 76.31 87 PHE A O 1
ATOM 715 N N . ARG A 1 88 ? -10.337 3.433 8.879 1.00 78.69 88 ARG A N 1
ATOM 716 C CA . ARG A 1 88 ? -10.176 4.788 8.346 1.00 78.69 88 ARG A CA 1
ATOM 717 C C . ARG A 1 88 ? -9.033 4.802 7.340 1.00 78.69 88 ARG A C 1
ATOM 719 O O . ARG A 1 88 ? -8.044 4.096 7.524 1.00 78.69 88 ARG A O 1
ATOM 726 N N . TYR A 1 89 ? -9.185 5.609 6.298 1.00 83.81 89 TYR A N 1
ATOM 727 C CA . TYR A 1 89 ? -8.075 5.951 5.419 1.00 83.81 89 TYR A CA 1
ATOM 728 C C . TYR A 1 89 ? -7.121 6.911 6.132 1.00 83.81 89 TYR A C 1
ATOM 730 O O . TYR A 1 89 ? -7.536 7.698 6.985 1.00 83.81 89 TYR A O 1
ATOM 738 N N . PHE A 1 90 ? -5.845 6.838 5.774 1.00 87.44 90 PHE A N 1
ATOM 739 C CA . PHE A 1 90 ? -4.825 7.758 6.260 1.00 87.44 90 PHE A CA 1
ATOM 740 C C . PHE A 1 90 ? -4.767 9.020 5.389 1.00 87.44 90 PHE A C 1
ATOM 742 O O . PHE A 1 90 ? -5.175 8.980 4.222 1.00 87.44 90 PHE A O 1
ATOM 749 N N . PRO A 1 91 ? -4.228 10.136 5.915 1.00 87.25 91 PRO A N 1
ATOM 750 C CA . PRO A 1 91 ? -3.932 11.311 5.106 1.00 87.25 91 PRO A CA 1
ATOM 751 C C . PRO A 1 91 ? -3.027 10.975 3.911 1.00 87.25 91 PRO A C 1
ATOM 753 O O . PRO A 1 91 ? -2.229 10.030 3.943 1.00 87.25 91 PRO A O 1
ATOM 756 N N . PHE A 1 92 ? -3.151 11.760 2.843 1.00 86.44 92 PHE A N 1
ATOM 757 C CA . PHE A 1 92 ? -2.380 11.583 1.615 1.00 86.44 92 PHE A CA 1
ATOM 758 C C . PHE A 1 92 ? -0.867 11.526 1.877 1.00 86.44 92 PHE A C 1
ATOM 760 O O . PHE A 1 92 ? -0.326 12.363 2.595 1.00 86.44 92 PHE A O 1
ATOM 767 N N . LYS A 1 93 ? -0.185 10.543 1.268 1.00 88.38 93 LYS A N 1
ATOM 768 C CA . LYS A 1 93 ? 1.272 10.323 1.386 1.00 88.38 93 LYS A CA 1
ATOM 769 C C . LYS A 1 93 ? 1.785 10.174 2.829 1.00 88.38 93 LYS A C 1
ATOM 771 O O . LYS A 1 93 ? 2.949 10.456 3.105 1.00 88.38 93 LYS A O 1
ATOM 776 N N . THR A 1 94 ? 0.959 9.658 3.741 1.00 86.62 94 THR A N 1
ATOM 777 C CA . THR A 1 94 ? 1.435 9.265 5.077 1.00 86.62 94 THR A CA 1
ATOM 778 C C . THR A 1 94 ? 2.412 8.095 4.955 1.00 86.62 94 THR A C 1
ATOM 780 O O . THR A 1 94 ? 2.048 7.039 4.438 1.00 86.62 94 THR A O 1
ATOM 783 N N . PHE A 1 95 ? 3.654 8.260 5.411 1.00 89.81 95 PHE A N 1
ATOM 784 C CA . PHE A 1 95 ? 4.662 7.196 5.363 1.00 89.81 95 PHE A CA 1
ATOM 785 C C . PHE A 1 95 ? 4.303 6.016 6.272 1.00 89.81 95 PHE A C 1
ATOM 787 O O . PHE A 1 95 ? 3.756 6.187 7.361 1.00 89.81 95 PHE A O 1
ATOM 794 N N . LEU A 1 96 ? 4.657 4.806 5.836 1.00 87.94 96 LEU A N 1
ATOM 795 C CA . LEU A 1 96 ? 4.628 3.634 6.701 1.00 87.94 96 LEU A CA 1
ATOM 796 C C . LEU A 1 96 ? 5.737 3.745 7.755 1.00 87.94 96 LEU A C 1
ATOM 798 O O . LEU A 1 96 ? 6.922 3.759 7.424 1.00 87.94 96 LEU A O 1
ATOM 802 N N . LEU A 1 97 ? 5.339 3.777 9.023 1.00 86.38 97 LEU A N 1
ATOM 803 C CA . LEU A 1 97 ? 6.254 3.719 10.162 1.00 86.38 97 LEU A CA 1
ATOM 804 C C . LEU A 1 97 ? 6.471 2.269 10.619 1.00 86.38 97 LEU A C 1
ATOM 806 O O . LEU A 1 97 ? 5.594 1.415 10.461 1.00 86.38 97 LEU A O 1
ATOM 810 N N . LEU A 1 98 ? 7.641 1.985 11.198 1.00 83.81 98 LEU A N 1
ATOM 811 C CA . LEU A 1 98 ? 8.014 0.643 11.669 1.00 83.81 98 LEU A CA 1
ATOM 812 C C . LEU A 1 98 ? 7.072 0.123 12.756 1.00 83.81 98 LEU A C 1
ATOM 814 O O . LEU A 1 98 ? 6.812 -1.077 12.842 1.00 83.81 98 LEU A O 1
ATOM 818 N N . GLU A 1 99 ? 6.541 1.032 13.566 1.00 79.00 99 GLU A N 1
ATOM 819 C CA . GLU A 1 99 ? 5.617 0.761 14.658 1.00 79.00 99 GLU A CA 1
ATOM 820 C C . GLU A 1 99 ? 4.374 0.021 14.158 1.00 79.00 99 GLU A C 1
ATOM 822 O O . GLU A 1 99 ? 3.946 -0.939 14.793 1.00 79.00 99 GLU A O 1
ATOM 827 N N . PHE A 1 100 ? 3.867 0.371 12.970 1.00 76.56 100 PHE A N 1
ATOM 828 C CA . PHE A 1 100 ? 2.691 -0.270 12.374 1.00 76.56 100 PHE A CA 1
ATOM 829 C C . PHE A 1 100 ? 2.922 -1.725 11.947 1.00 76.56 100 PHE A C 1
ATOM 831 O O . PHE A 1 100 ? 1.961 -2.460 11.723 1.00 76.56 100 PHE A O 1
ATOM 838 N N . LEU A 1 101 ? 4.180 -2.156 11.821 1.00 80.44 101 LEU A N 1
ATOM 839 C CA . LEU A 1 101 ? 4.533 -3.518 11.419 1.00 80.44 101 LEU A CA 1
ATOM 840 C C . LEU A 1 101 ? 4.772 -4.449 12.609 1.00 80.44 101 LEU A C 1
ATOM 842 O O . LEU A 1 101 ? 4.927 -5.655 12.402 1.00 80.44 101 LEU A O 1
ATOM 846 N N . LYS A 1 102 ? 4.781 -3.935 13.843 1.00 73.62 102 LYS A N 1
ATOM 847 C CA . LYS A 1 102 ? 4.888 -4.781 15.036 1.00 73.62 102 LYS A CA 1
ATOM 848 C C . LYS A 1 102 ? 3.617 -5.636 15.184 1.00 73.62 102 LYS A C 1
ATOM 850 O O . LYS A 1 102 ? 2.527 -5.142 14.891 1.00 73.62 102 LYS A O 1
ATOM 855 N N . PRO A 1 103 ? 3.717 -6.893 15.660 1.00 64.88 103 PRO A N 1
ATOM 856 C CA . PRO A 1 103 ? 2.575 -7.807 15.773 1.00 64.88 103 PRO A CA 1
ATOM 857 C C . PRO A 1 103 ? 1.392 -7.231 16.555 1.00 64.88 103 PRO A C 1
ATOM 859 O O . PRO A 1 103 ? 0.256 -7.552 16.241 1.00 64.88 103 PRO A O 1
ATOM 862 N N . GLU A 1 104 ? 1.655 -6.345 17.515 1.00 61.00 104 GLU A N 1
ATOM 863 C CA . GLU A 1 104 ? 0.662 -5.622 18.323 1.00 61.00 104 GLU A CA 1
ATOM 864 C C . GLU A 1 104 ? -0.261 -4.709 17.493 1.00 61.00 104 GLU A C 1
ATOM 866 O O . GLU A 1 104 ? -1.415 -4.494 17.858 1.00 61.00 104 GLU A O 1
ATOM 871 N N . TYR A 1 105 ? 0.218 -4.213 16.347 1.00 60.66 105 TYR A N 1
ATOM 872 C CA . TYR A 1 105 ? -0.514 -3.324 15.437 1.00 60.66 105 TYR A CA 1
ATOM 873 C C . TYR A 1 105 ? -1.008 -4.049 14.173 1.00 60.66 105 TYR A C 1
ATOM 875 O O . TYR A 1 105 ? -1.793 -3.506 13.399 1.00 60.66 105 TYR A O 1
ATOM 883 N N . GLN A 1 106 ? -0.612 -5.308 13.966 1.00 54.69 106 GLN A N 1
ATOM 884 C CA . GLN A 1 106 ? -1.105 -6.145 12.870 1.00 54.69 106 GLN A CA 1
ATOM 885 C C . GLN A 1 106 ? -2.507 -6.768 13.045 1.00 54.69 106 GLN A C 1
ATOM 887 O O . GLN A 1 106 ? -3.071 -7.181 12.034 1.00 54.69 106 GLN A O 1
ATOM 892 N N . PRO A 1 107 ? -3.142 -6.855 14.233 1.00 46.34 107 PRO A N 1
ATOM 893 C CA . PRO A 1 107 ? -4.586 -7.096 14.317 1.00 46.34 107 PRO A CA 1
ATOM 894 C C . PRO A 1 107 ? -5.413 -5.852 13.965 1.00 46.34 107 PRO A C 1
ATOM 896 O O . PRO A 1 107 ? -6.643 -5.907 13.951 1.00 46.34 107 PRO A O 1
ATOM 899 N N . THR A 1 108 ? -4.756 -4.737 13.648 1.00 43.03 108 THR A N 1
ATOM 900 C CA . THR A 1 108 ? -5.292 -3.408 13.895 1.00 43.03 108 THR A CA 1
ATOM 901 C C . THR A 1 108 ? -5.545 -2.660 12.589 1.00 43.03 108 THR A C 1
ATOM 903 O O . THR A 1 108 ? -5.019 -1.586 12.335 1.00 43.03 108 THR A O 1
ATOM 906 N N . VAL A 1 109 ? -6.535 -3.146 11.841 1.00 45.34 109 VAL A N 1
ATOM 907 C CA . VAL A 1 109 ? -7.560 -2.221 11.319 1.00 45.34 109 VAL A CA 1
ATOM 908 C C . VAL A 1 109 ? -8.608 -1.955 12.416 1.00 45.34 109 VAL A C 1
ATOM 910 O O . VAL A 1 109 ? -9.815 -1.904 12.214 1.00 45.34 109 VAL A O 1
ATOM 913 N N . VAL A 1 110 ? -8.115 -1.855 13.642 1.00 43.97 110 VAL A N 1
ATOM 914 C CA . VAL A 1 110 ? -8.853 -1.598 14.865 1.00 43.97 110 VAL A CA 1
ATOM 915 C C . VAL A 1 110 ? -8.198 -0.371 15.443 1.00 43.97 110 VAL A C 1
ATOM 917 O O . VAL A 1 110 ? -7.496 -0.437 16.441 1.00 43.97 110 VAL A O 1
ATOM 920 N N . ILE A 1 111 ? -8.362 0.769 14.782 1.00 44.88 111 ILE A N 1
ATOM 921 C CA . ILE A 1 111 ? -8.053 2.026 15.439 1.00 44.88 111 ILE A CA 1
ATOM 922 C C . ILE A 1 111 ? -9.003 2.103 16.649 1.00 44.88 111 ILE A C 1
ATOM 924 O O . ILE A 1 111 ? -10.115 2.615 16.541 1.00 44.88 111 ILE A O 1
ATOM 928 N N . LYS A 1 112 ? -8.620 1.528 17.803 1.00 36.88 112 LYS A N 1
ATOM 929 C CA . LYS A 1 112 ? -9.234 1.885 19.078 1.00 36.88 112 LYS A CA 1
ATOM 930 C C . LYS A 1 112 ? -9.064 3.393 19.146 1.00 36.88 112 LYS A C 1
ATOM 932 O O . LYS A 1 112 ? -7.956 3.878 18.908 1.00 36.88 112 LYS A O 1
ATOM 937 N N . ARG A 1 113 ? -10.147 4.120 19.427 1.00 40.97 113 ARG A N 1
ATOM 938 C CA . ARG A 1 113 ? -10.096 5.573 19.652 1.00 40.97 113 ARG A CA 1
ATOM 939 C C . ARG A 1 113 ? -8.891 5.936 20.522 1.00 40.97 113 ARG A C 1
ATOM 941 O O . ARG A 1 113 ? -8.145 6.831 20.161 1.00 40.97 113 ARG A O 1
ATOM 948 N N . ASP A 1 114 ? -8.638 5.137 21.550 1.00 41.69 114 ASP A N 1
ATOM 949 C CA . ASP A 1 114 ? -7.552 5.341 22.507 1.00 41.69 114 ASP A CA 1
ATOM 950 C C . ASP A 1 114 ? -6.164 5.091 21.905 1.00 41.69 114 ASP A C 1
ATOM 952 O O . ASP A 1 114 ? -5.245 5.838 22.189 1.00 41.69 114 ASP A O 1
ATOM 956 N N . ALA A 1 115 ? -6.000 4.113 21.007 1.00 45.22 115 ALA A N 1
ATOM 957 C CA . ALA A 1 115 ? -4.722 3.864 20.332 1.00 45.22 115 ALA A CA 1
ATOM 958 C C . ALA A 1 115 ? -4.420 4.912 19.246 1.00 45.22 115 ALA A C 1
ATOM 960 O O . ALA A 1 115 ? -3.256 5.212 19.000 1.00 45.22 115 ALA A O 1
ATOM 961 N N . PHE A 1 116 ? -5.452 5.489 18.611 1.00 44.97 116 PHE A N 1
ATOM 962 C CA . PHE A 1 116 ? -5.289 6.660 17.740 1.00 44.97 116 PHE A CA 1
ATOM 963 C C . PHE A 1 116 ? -4.944 7.902 18.531 1.00 44.97 116 PHE A C 1
ATOM 965 O O . PHE A 1 116 ? -4.098 8.649 18.079 1.00 44.97 116 PHE A O 1
ATOM 972 N N . ILE A 1 117 ? -5.604 8.116 19.673 1.00 46.41 117 ILE A N 1
ATOM 973 C CA . ILE A 1 117 ? -5.359 9.262 20.544 1.00 46.41 117 ILE A CA 1
ATOM 974 C C . ILE A 1 117 ? -3.982 9.133 21.188 1.00 46.41 117 ILE A C 1
ATOM 976 O O . ILE A 1 117 ? -3.263 10.112 21.203 1.00 46.41 117 ILE A O 1
ATOM 980 N N . ASP A 1 118 ? -3.547 7.949 21.620 1.00 43.97 118 ASP A N 1
ATOM 981 C CA . ASP A 1 118 ? -2.188 7.726 22.127 1.00 43.97 118 ASP A CA 1
ATOM 982 C C . ASP A 1 118 ? -1.137 7.870 21.024 1.00 43.97 118 ASP A C 1
ATOM 984 O O . ASP A 1 118 ? -0.092 8.478 21.246 1.00 43.97 118 ASP A O 1
ATOM 988 N N . PHE A 1 119 ? -1.400 7.348 19.821 1.00 49.22 119 PHE A N 1
ATOM 989 C CA . PHE A 1 119 ? -0.526 7.555 18.666 1.00 49.22 119 PHE A CA 1
ATOM 990 C C . PHE A 1 119 ? -0.469 9.039 18.282 1.00 49.22 119 PHE A C 1
ATOM 992 O O . PHE A 1 119 ? 0.619 9.592 18.145 1.00 49.22 119 PHE A O 1
ATOM 999 N N . SER A 1 120 ? -1.620 9.708 18.176 1.00 44.03 120 SER A N 1
ATOM 1000 C CA . SER A 1 120 ? -1.729 11.123 17.831 1.00 44.03 120 SER A CA 1
ATOM 1001 C C . SER A 1 120 ? -1.241 12.029 18.945 1.00 44.03 120 SER A C 1
ATOM 1003 O O . SER A 1 120 ? -0.803 13.112 18.623 1.00 44.03 120 SER A O 1
ATOM 1005 N N . ALA A 1 121 ? -1.296 11.634 20.220 1.00 49.78 121 ALA A N 1
ATOM 1006 C CA . ALA A 1 121 ? -0.778 12.384 21.366 1.00 49.78 121 ALA A CA 1
ATOM 1007 C C . ALA A 1 121 ? 0.739 12.217 21.486 1.00 49.78 121 ALA A C 1
ATOM 1009 O O . ALA A 1 121 ? 1.455 13.186 21.725 1.00 49.78 121 ALA A O 1
ATOM 1010 N N . ARG A 1 122 ? 1.254 11.004 21.245 1.00 47.28 122 ARG A N 1
ATOM 1011 C CA . ARG A 1 122 ? 2.696 10.722 21.229 1.00 47.28 122 ARG A CA 1
ATOM 1012 C C . ARG A 1 122 ? 3.387 11.344 20.014 1.00 47.28 122 ARG A C 1
ATOM 1014 O O . ARG A 1 122 ? 4.541 11.746 20.127 1.00 47.28 122 ARG A O 1
ATOM 1021 N N . TYR A 1 123 ? 2.668 11.492 18.902 1.00 48.78 123 TYR A N 1
ATOM 1022 C CA . TYR A 1 123 ? 3.108 12.244 17.729 1.00 48.78 123 TYR A CA 1
ATOM 1023 C C . TYR A 1 123 ? 2.526 13.663 17.641 1.00 48.78 123 TYR A C 1
ATOM 1025 O O . TYR A 1 123 ? 2.891 14.338 16.694 1.00 48.78 123 TYR A O 1
ATOM 1033 N N . SER A 1 124 ? 1.706 14.176 18.576 1.00 45.00 124 SER A N 1
ATOM 1034 C CA . SER A 1 124 ? 0.989 15.465 18.375 1.00 45.00 124 SER A CA 1
ATOM 1035 C C . SER A 1 124 ? 1.952 16.623 18.195 1.00 45.00 124 SER A C 1
ATOM 1037 O O . SER A 1 124 ? 1.749 17.460 17.328 1.00 45.00 124 SER A O 1
ATOM 1039 N N . LYS A 1 125 ? 3.067 16.602 18.930 1.00 42.03 125 LYS A N 1
ATOM 1040 C CA . LYS A 1 125 ? 4.125 17.605 18.787 1.00 42.03 125 LYS A CA 1
ATOM 1041 C C . LYS A 1 125 ? 4.729 17.613 17.382 1.00 42.03 125 LYS A C 1
ATOM 1043 O O . LYS A 1 125 ? 4.983 18.677 16.847 1.00 42.03 125 LYS A O 1
ATOM 1048 N N . SER A 1 126 ? 4.903 16.436 16.778 1.00 48.75 126 SER A N 1
ATOM 1049 C CA . SER A 1 126 ? 5.391 16.293 15.403 1.00 48.75 126 SER A CA 1
ATOM 1050 C C . SER A 1 126 ? 4.268 16.434 14.374 1.00 48.75 126 SER A C 1
ATOM 1052 O O . SER A 1 126 ? 4.542 16.807 13.247 1.00 48.75 126 SER A O 1
ATOM 1054 N N . PHE A 1 127 ? 3.014 16.152 14.723 1.00 45.53 127 PHE A N 1
ATOM 1055 C CA . PHE A 1 127 ? 1.862 16.213 13.831 1.00 45.53 127 PHE A CA 1
ATOM 1056 C C . PHE A 1 127 ? 1.380 17.644 13.636 1.00 45.53 127 PHE A C 1
ATOM 1058 O O . PHE A 1 127 ? 1.054 17.982 12.510 1.00 45.53 127 PHE A O 1
ATOM 1065 N N . ASP A 1 128 ? 1.384 18.488 14.670 1.00 45.47 128 ASP A N 1
ATOM 1066 C CA . ASP A 1 128 ? 1.110 19.923 14.528 1.00 45.47 128 ASP A CA 1
ATOM 1067 C C . ASP A 1 128 ? 2.222 20.604 13.720 1.00 45.47 128 ASP A C 1
ATOM 1069 O O . ASP A 1 128 ? 1.942 21.417 12.847 1.00 45.47 128 ASP A O 1
ATOM 1073 N N . GLU A 1 129 ? 3.478 20.196 13.920 1.00 49.53 129 GLU A N 1
ATOM 1074 C CA . GLU A 1 129 ? 4.635 20.661 13.145 1.00 49.53 129 GLU A CA 1
ATOM 1075 C C . GLU A 1 129 ? 4.570 20.172 11.684 1.00 49.53 129 GLU A C 1
ATOM 1077 O O . GLU A 1 129 ? 4.721 20.956 10.751 1.00 49.53 129 GLU A O 1
ATOM 1082 N N . LEU A 1 130 ? 4.226 18.899 11.459 1.00 49.72 130 LEU A N 1
ATOM 1083 C CA . LEU A 1 130 ? 4.004 18.332 10.127 1.00 49.72 130 LEU A CA 1
ATOM 1084 C C . LEU A 1 130 ? 2.769 18.933 9.451 1.00 49.72 130 LEU A C 1
ATOM 1086 O O . LEU A 1 130 ? 2.818 19.173 8.253 1.00 49.72 130 LEU A O 1
ATOM 1090 N N . MET A 1 131 ? 1.681 19.203 10.174 1.00 43.34 131 MET A N 1
ATOM 1091 C CA . MET A 1 131 ? 0.485 19.864 9.646 1.00 43.34 131 MET A CA 1
ATOM 1092 C C . MET A 1 131 ? 0.721 21.350 9.385 1.00 43.34 131 MET A C 1
ATOM 1094 O O . MET A 1 131 ? 0.160 21.869 8.425 1.00 43.34 131 MET A O 1
ATOM 1098 N N . SER A 1 132 ? 1.593 22.009 10.152 1.00 50.28 132 SER A N 1
ATOM 1099 C CA . SER A 1 132 ? 2.082 23.359 9.859 1.00 50.28 132 SER A CA 1
ATOM 1100 C C . SER A 1 132 ? 2.888 23.355 8.558 1.00 50.28 132 SER A C 1
ATOM 1102 O O . SER A 1 132 ? 2.557 24.102 7.640 1.00 50.28 132 SER A O 1
ATOM 1104 N N . ILE A 1 133 ? 3.823 22.410 8.402 1.00 47.72 133 ILE A N 1
ATOM 1105 C CA . ILE A 1 133 ? 4.576 22.196 7.153 1.00 47.72 133 ILE A CA 1
ATOM 1106 C C . ILE A 1 133 ? 3.628 21.860 5.983 1.00 47.72 133 ILE A C 1
ATOM 1108 O O . ILE A 1 133 ? 3.758 22.400 4.887 1.00 47.72 133 ILE A O 1
ATOM 1112 N N . PHE A 1 134 ? 2.620 21.006 6.191 1.00 42.00 134 PHE A N 1
ATOM 1113 C CA . PHE A 1 134 ? 1.616 20.687 5.169 1.00 42.00 134 PHE A CA 1
ATOM 1114 C C . PHE A 1 134 ? 0.710 21.881 4.843 1.00 42.00 134 PHE A C 1
ATOM 1116 O O . PHE A 1 134 ? 0.267 21.991 3.701 1.00 42.00 134 PHE A O 1
ATOM 1123 N N . SER A 1 135 ? 0.433 22.769 5.802 1.00 44.06 135 SER A N 1
ATOM 1124 C CA . SER A 1 135 ? -0.352 23.989 5.588 1.00 44.06 135 SER A CA 1
ATOM 1125 C C . SER A 1 135 ? 0.414 25.040 4.781 1.00 44.06 135 SER A C 1
ATOM 1127 O O . SER A 1 135 ? -0.181 25.670 3.909 1.00 44.06 135 SER A O 1
ATOM 1129 N N . GLU A 1 136 ? 1.733 25.133 4.970 1.00 45.97 136 GLU A N 1
ATOM 1130 C CA . GLU A 1 136 ? 2.639 25.960 4.161 1.00 45.97 136 GLU A CA 1
ATOM 1131 C C . GLU A 1 136 ? 2.749 25.429 2.723 1.00 45.97 136 GLU A C 1
ATOM 1133 O O . GLU A 1 136 ? 2.655 26.196 1.769 1.00 45.97 136 GLU A O 1
ATOM 1138 N N . ILE A 1 137 ? 2.815 24.105 2.540 1.00 40.72 137 ILE A N 1
ATOM 1139 C CA . ILE A 1 137 ? 2.831 23.468 1.209 1.00 40.72 137 ILE A CA 1
ATOM 1140 C C . ILE A 1 137 ? 1.483 23.628 0.473 1.00 40.72 137 ILE A C 1
ATOM 1142 O O . ILE A 1 137 ? 1.436 23.641 -0.759 1.00 40.72 137 ILE A O 1
ATOM 1146 N N . ARG A 1 138 ? 0.361 23.762 1.197 1.00 43.84 138 ARG A N 1
ATOM 1147 C CA . ARG A 1 138 ? -0.989 23.851 0.607 1.00 43.84 138 ARG A CA 1
ATOM 1148 C C . ARG A 1 138 ? -1.284 25.200 -0.057 1.00 43.84 138 ARG A C 1
ATOM 1150 O O . ARG A 1 138 ? -2.233 25.268 -0.834 1.00 43.84 138 ARG A O 1
ATOM 1157 N N . GLN A 1 139 ? -0.498 26.247 0.208 1.00 43.38 139 GLN A N 1
ATOM 1158 C CA . GLN A 1 139 ? -0.705 27.563 -0.412 1.00 43.38 139 GLN A CA 1
ATOM 1159 C C . GLN A 1 139 ? -0.230 27.651 -1.876 1.00 43.38 139 GLN A C 1
ATOM 1161 O O . GLN A 1 139 ? -0.561 28.621 -2.551 1.00 43.38 139 GLN A O 1
ATOM 1166 N N . GLU A 1 140 ? 0.458 26.635 -2.414 1.00 46.22 140 GLU A N 1
ATOM 1167 C CA . GLU A 1 140 ? 1.004 26.673 -3.783 1.00 46.22 140 GLU A CA 1
ATOM 1168 C C . GLU A 1 140 ? 0.223 25.886 -4.854 1.00 46.22 140 GLU A C 1
ATOM 1170 O O . GLU A 1 140 ? 0.738 25.696 -5.955 1.00 46.22 140 GLU A O 1
ATOM 1175 N N . GLN A 1 141 ? -1.010 25.418 -4.620 1.00 40.62 141 GLN A N 1
ATOM 1176 C CA . GLN A 1 141 ? -1.770 24.735 -5.687 1.00 40.62 141 GLN A CA 1
ATOM 1177 C C . GLN A 1 141 ? -3.235 25.201 -5.788 1.00 40.62 141 GLN A C 1
ATOM 1179 O O . GLN A 1 141 ? -3.944 25.209 -4.780 1.00 40.62 141 GLN A O 1
ATOM 1184 N N . PRO A 1 142 ? -3.717 25.566 -6.996 1.00 36.56 142 PRO A N 1
ATOM 1185 C CA . PRO A 1 142 ? -5.072 26.072 -7.207 1.00 36.56 142 PRO A CA 1
ATOM 1186 C C . PRO A 1 142 ? -6.149 24.967 -7.109 1.00 36.56 142 PRO A C 1
ATOM 1188 O O . PRO A 1 142 ? -5.853 23.781 -7.278 1.00 36.56 142 PRO A O 1
ATOM 1191 N N . PRO A 1 143 ? -7.417 25.338 -6.838 1.00 35.47 143 PRO A N 1
ATOM 1192 C CA . PRO A 1 143 ? -8.470 24.410 -6.422 1.00 35.47 143 PRO A CA 1
ATOM 1193 C C . PRO A 1 143 ? -8.996 23.508 -7.552 1.00 35.47 143 PRO A C 1
ATOM 1195 O O . PRO A 1 143 ? -9.327 23.971 -8.645 1.00 35.47 143 PRO A O 1
ATOM 1198 N N . GLN A 1 144 ? -9.141 22.210 -7.255 1.00 39.56 144 GLN A N 1
ATOM 1199 C CA . GLN A 1 144 ? -9.862 21.246 -8.092 1.00 39.56 144 GLN A CA 1
ATOM 1200 C C . GLN A 1 144 ? -11.380 21.340 -7.870 1.00 39.56 144 GLN A C 1
ATOM 1202 O O . GLN A 1 144 ? -11.851 21.476 -6.742 1.00 39.56 144 GLN A O 1
ATOM 1207 N N . LYS A 1 145 ? -12.122 21.258 -8.982 1.00 37.47 145 LYS A N 1
ATOM 1208 C CA . LYS A 1 145 ? -13.587 21.291 -9.074 1.00 37.47 145 LYS A CA 1
ATOM 1209 C C . LYS A 1 145 ? -14.237 20.079 -8.395 1.00 37.47 145 LYS A C 1
ATOM 1211 O O . LYS A 1 145 ? -13.734 18.963 -8.476 1.00 37.47 145 LYS A O 1
ATOM 1216 N N . THR A 1 146 ? -15.379 20.339 -7.770 1.00 31.39 146 THR A N 1
ATOM 1217 C CA . THR A 1 146 ? -16.296 19.398 -7.122 1.00 31.39 146 THR A CA 1
ATOM 1218 C C . THR A 1 146 ? -16.959 18.452 -8.126 1.00 31.39 146 THR A C 1
ATOM 1220 O O . THR A 1 146 ? -17.378 18.876 -9.202 1.00 31.39 146 THR A O 1
ATOM 1223 N N . CYS A 1 147 ? -17.067 17.173 -7.760 1.00 27.20 147 CYS A N 1
ATOM 1224 C CA . CYS A 1 147 ? -17.865 16.178 -8.470 1.00 27.20 147 CYS A CA 1
ATOM 1225 C C . CYS A 1 147 ? -19.335 16.316 -8.056 1.00 27.20 147 CYS A C 1
ATOM 1227 O O . CYS A 1 147 ? -19.668 15.991 -6.917 1.00 27.20 147 CYS A O 1
ATOM 1229 N N . ASP A 1 148 ? -20.193 16.755 -8.975 1.00 29.89 148 ASP A N 1
ATOM 1230 C CA . ASP A 1 148 ? -21.636 16.525 -8.881 1.00 29.89 148 ASP A CA 1
ATOM 1231 C C . ASP A 1 148 ? -21.972 15.133 -9.431 1.00 29.89 148 ASP A C 1
ATOM 1233 O O . ASP A 1 148 ? -21.386 14.666 -10.412 1.00 29.89 148 ASP A O 1
ATOM 1237 N N . SER A 1 149 ? -22.888 14.454 -8.743 1.00 38.03 149 SER A N 1
ATOM 1238 C CA . SER A 1 149 ? -23.463 13.170 -9.159 1.00 38.03 149 SER A CA 1
ATOM 1239 C C . SER A 1 149 ? -24.578 13.389 -10.197 1.00 38.03 149 SER A C 1
ATOM 1241 O O . SER A 1 149 ? -25.091 14.498 -10.305 1.00 38.03 149 SER A O 1
ATOM 1243 N N . PRO A 1 150 ? -24.964 12.358 -10.972 1.00 43.62 150 PRO A N 1
ATOM 1244 C CA . PRO A 1 150 ? -25.906 12.508 -12.076 1.00 43.62 150 PRO A CA 1
ATOM 1245 C C . PRO A 1 150 ? -27.361 12.462 -11.587 1.00 43.62 150 PRO A C 1
ATOM 1247 O O . PRO A 1 150 ? -27.763 11.492 -10.940 1.00 43.62 150 PRO A O 1
ATOM 1250 N N . GLU A 1 151 ? -28.163 13.4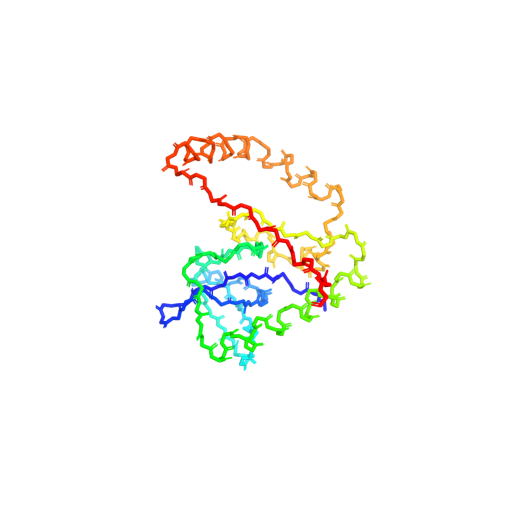62 -11.954 1.00 36.88 151 GLU A N 1
ATOM 1251 C CA . GLU A 1 151 ? -29.626 13.362 -11.934 1.00 36.88 151 GLU A CA 1
ATOM 1252 C C . GLU A 1 151 ? -30.116 12.682 -13.224 1.00 36.88 151 GLU A C 1
ATOM 1254 O O . GLU A 1 151 ? -29.652 12.964 -14.330 1.00 36.88 151 GLU A O 1
ATOM 1259 N N . LYS A 1 152 ? -31.004 11.703 -13.033 1.00 41.16 152 LYS A N 1
ATOM 1260 C CA . LYS A 1 152 ? -31.821 11.042 -14.058 1.00 41.16 152 LYS A CA 1
ATOM 1261 C C . LYS A 1 152 ? -33.088 11.871 -14.320 1.00 41.16 152 LYS A C 1
ATOM 1263 O O . LYS A 1 152 ? -33.415 12.712 -13.495 1.00 41.16 152 LYS A O 1
ATOM 1268 N N . GLU A 1 153 ? -33.825 11.446 -15.353 1.00 39.66 153 GLU A N 1
ATOM 1269 C CA . GLU A 1 153 ? -35.135 11.915 -15.865 1.00 39.66 153 GLU A CA 1
ATOM 1270 C C . GLU A 1 153 ? -34.938 12.894 -17.038 1.00 39.66 153 GLU A C 1
ATOM 1272 O O . GLU A 1 153 ? -34.209 13.869 -16.914 1.00 39.66 153 GLU A O 1
ATOM 1277 N N . GLU A 1 154 ? -35.422 12.645 -18.259 1.00 38.50 154 GLU A N 1
ATOM 1278 C CA . GLU A 1 154 ? -36.552 11.840 -18.758 1.00 38.50 154 GLU A CA 1
ATOM 1279 C C . GLU A 1 154 ? -36.275 11.387 -20.208 1.00 38.50 154 GLU A C 1
ATOM 1281 O O . GLU A 1 154 ? -35.597 12.144 -20.946 1.00 38.50 154 GLU A O 1
#

InterPro domains:
  IPR000313 PWWP domain [PS50812] (2-54)

Organism: NCBI:txid1965070